Protein AF-A0A2U3LQV2-F1 (afdb_monomer_lite)

pLDDT: mean 77.53, std 15.29, range [46.41, 91.06]

Foldseek 3Di:
DPPLPQQWADPVVRGGDSDFDQDPPPRFTADPPPRHTIDGPPPDPPD

Sequence (47 aa):
MPDTAAEFYCPTCAKPVADPLVCGDCHALICRTCGTPLERIDDLGIG

Structure (mmCIF, N/CA/C/O backbone):
data_AF-A0A2U3LQV2-F1
#
_entry.id   AF-A0A2U3LQV2-F1
#
loop_
_atom_site.group_PDB
_atom_site.id
_atom_site.type_symbol
_atom_site.label_atom_id
_atom_site.label_alt_id
_atom_site.label_comp_id
_atom_site.label_asym_id
_atom_site.label_entity_id
_atom_site.label_seq_id
_atom_site.pdbx_PDB_ins_code
_atom_site.Cartn_x
_atom_site.Cartn_y
_atom_site.Cartn_z
_atom_site.occupancy
_atom_site.B_iso_or_equiv
_atom_site.auth_seq_id
_atom_site.auth_comp_id
_atom_site.auth_asym_id
_atom_site.auth_atom_id
_atom_site.pdbx_PDB_model_num
ATOM 1 N N . MET A 1 1 ? 13.708 19.660 -1.087 1.00 48.53 1 MET A N 1
ATOM 2 C CA . MET A 1 1 ? 13.189 18.697 -0.091 1.00 48.53 1 MET A CA 1
ATOM 3 C C . MET A 1 1 ? 12.839 17.484 -0.921 1.00 48.53 1 MET A C 1
ATOM 5 O O . MET A 1 1 ? 12.116 17.721 -1.872 1.00 48.53 1 MET A O 1
ATOM 9 N N . PRO A 1 2 ? 13.451 16.300 -0.742 1.00 48.41 2 PRO A N 1
ATOM 10 C CA . PRO A 1 2 ? 13.235 15.211 -1.684 1.00 48.41 2 PRO A CA 1
ATOM 11 C C . PRO A 1 2 ? 11.765 14.823 -1.605 1.00 48.41 2 PRO A C 1
ATOM 13 O O . PRO A 1 2 ? 11.293 14.340 -0.578 1.00 48.41 2 PRO A O 1
ATOM 16 N N . ASP A 1 3 ? 11.042 15.157 -2.663 1.00 48.28 3 ASP A N 1
ATOM 17 C CA . ASP A 1 3 ? 9.686 14.730 -2.906 1.00 48.28 3 ASP A CA 1
ATOM 18 C C . ASP A 1 3 ? 9.685 13.205 -2.803 1.00 48.28 3 ASP A C 1
ATOM 20 O O . ASP A 1 3 ? 10.286 12.518 -3.630 1.00 48.28 3 ASP A O 1
ATOM 24 N N . THR A 1 4 ? 9.057 12.682 -1.749 1.00 52.31 4 THR A N 1
ATOM 25 C CA . THR A 1 4 ? 8.650 11.281 -1.629 1.00 52.31 4 THR A CA 1
ATOM 26 C C . THR A 1 4 ? 7.632 11.021 -2.736 1.00 52.31 4 THR A C 1
ATOM 28 O O . THR A 1 4 ? 6.422 10.981 -2.509 1.00 52.31 4 THR A O 1
ATOM 31 N N . ALA A 1 5 ? 8.122 10.955 -3.977 1.00 53.41 5 ALA A N 1
ATOM 32 C CA . ALA A 1 5 ? 7.394 10.441 -5.116 1.00 53.41 5 ALA A CA 1
ATOM 33 C C . ALA A 1 5 ? 6.816 9.110 -4.652 1.00 53.41 5 ALA A C 1
ATOM 35 O O . ALA A 1 5 ? 7.546 8.296 -4.104 1.00 53.41 5 ALA A O 1
ATOM 36 N N . ALA A 1 6 ? 5.499 8.958 -4.734 1.00 62.41 6 ALA A N 1
ATOM 37 C CA . ALA A 1 6 ? 4.786 7.855 -4.114 1.00 62.41 6 ALA A CA 1
ATOM 38 C C . ALA A 1 6 ? 5.340 6.501 -4.594 1.00 62.41 6 ALA A C 1
ATOM 40 O O . ALA A 1 6 ? 4.914 5.990 -5.624 1.00 62.41 6 ALA A O 1
ATOM 41 N N . GLU A 1 7 ? 6.274 5.924 -3.833 1.00 75.62 7 GLU A N 1
ATOM 42 C CA . GLU A 1 7 ? 6.940 4.643 -4.118 1.00 75.62 7 GLU A CA 1
ATOM 43 C C . GLU A 1 7 ? 5.988 3.452 -3.954 1.00 75.62 7 GLU A C 1
ATOM 45 O O . GLU A 1 7 ? 6.359 2.308 -4.201 1.00 75.62 7 GLU A O 1
ATOM 50 N N . PHE A 1 8 ? 4.761 3.703 -3.500 1.00 84.00 8 PHE A N 1
ATOM 51 C CA . PHE A 1 8 ? 3.808 2.677 -3.128 1.00 84.00 8 PHE A CA 1
ATOM 52 C C . PHE A 1 8 ? 2.514 2.849 -3.896 1.00 84.00 8 PHE A C 1
ATOM 54 O O . PHE A 1 8 ? 1.949 3.942 -3.973 1.00 84.00 8 PHE A O 1
ATOM 61 N N . TYR A 1 9 ? 2.009 1.746 -4.424 1.00 86.25 9 TYR A N 1
ATOM 62 C CA . TYR A 1 9 ? 0.722 1.685 -5.086 1.00 86.25 9 TYR A CA 1
ATOM 63 C C . TYR A 1 9 ? -0.233 0.810 -4.287 1.00 86.25 9 TYR A C 1
ATOM 65 O O . TYR A 1 9 ? 0.126 -0.252 -3.779 1.00 86.25 9 TYR A O 1
ATOM 73 N N . CYS A 1 10 ? -1.474 1.269 -4.161 1.00 90.56 10 CYS A N 1
ATOM 74 C CA . CYS A 1 10 ? -2.533 0.470 -3.575 1.00 90.56 10 CYS A CA 1
ATOM 75 C C . CYS A 1 10 ? -3.354 -0.185 -4.691 1.00 90.56 10 CYS A C 1
ATOM 77 O O . CYS A 1 10 ? -4.097 0.543 -5.356 1.00 90.56 10 CYS A O 1
ATOM 79 N N . PRO A 1 11 ? -3.313 -1.519 -4.860 1.00 87.06 11 PRO A N 1
ATOM 80 C CA . PRO A 1 11 ? -4.107 -2.205 -5.881 1.00 87.06 11 PRO A CA 1
ATOM 81 C C . PRO A 1 11 ? -5.614 -2.112 -5.607 1.00 87.06 11 PRO A C 1
ATOM 83 O O . PRO A 1 11 ? -6.400 -1.927 -6.529 1.00 87.06 11 PRO A O 1
ATOM 86 N N . THR A 1 12 ? -6.031 -2.139 -4.337 1.00 90.62 12 THR A N 1
ATOM 87 C CA . THR A 1 12 ? -7.451 -2.025 -3.949 1.00 90.62 12 THR A CA 1
ATOM 88 C C . THR A 1 12 ? -8.031 -0.650 -4.257 1.00 90.62 12 THR A C 1
ATOM 90 O O . THR A 1 12 ? -9.165 -0.531 -4.711 1.00 90.62 12 THR A O 1
ATOM 93 N N . CYS A 1 13 ? -7.272 0.412 -3.985 1.00 89.81 13 CYS A N 1
ATOM 94 C CA . CYS A 1 13 ? -7.702 1.773 -4.296 1.00 89.81 13 CYS A CA 1
ATOM 95 C C . CYS A 1 13 ? -7.325 2.205 -5.718 1.00 89.81 13 CYS A C 1
ATOM 97 O O . CYS A 1 13 ? -7.667 3.322 -6.100 1.00 89.81 13 CYS A O 1
ATOM 99 N N . ALA A 1 14 ? -6.588 1.363 -6.445 1.00 88.25 14 ALA A N 1
ATOM 100 C CA . ALA A 1 14 ? -5.991 1.644 -7.741 1.00 88.25 14 ALA A CA 1
ATOM 101 C C . ALA A 1 14 ? -5.299 3.022 -7.811 1.00 88.25 14 ALA A C 1
ATOM 103 O O . ALA A 1 14 ? -5.430 3.754 -8.795 1.00 88.25 14 ALA A O 1
ATOM 104 N N . LYS A 1 15 ? -4.574 3.403 -6.750 1.00 86.62 15 LYS A N 1
ATOM 105 C CA . LYS A 1 15 ? -3.971 4.740 -6.625 1.00 86.62 15 LYS A CA 1
ATOM 106 C C . LYS A 1 15 ? -2.580 4.705 -5.986 1.00 86.62 15 LYS A C 1
ATOM 108 O O . LYS A 1 15 ? -2.343 3.866 -5.111 1.00 86.62 15 LYS A O 1
ATOM 113 N N . PRO A 1 16 ? -1.693 5.647 -6.348 1.00 84.81 16 PRO A N 1
ATOM 114 C CA . PRO A 1 16 ? -0.433 5.848 -5.646 1.00 84.81 16 PRO A CA 1
ATOM 115 C C . PRO A 1 16 ? -0.671 6.375 -4.224 1.00 84.81 16 PRO A C 1
ATOM 117 O O . PRO A 1 16 ? -1.586 7.165 -3.970 1.00 84.81 16 PRO A O 1
ATOM 120 N N . VAL A 1 17 ? 0.158 5.927 -3.288 1.00 85.69 17 VAL A N 1
ATOM 121 C CA . VAL A 1 17 ? 0.101 6.256 -1.864 1.00 85.69 17 VAL A CA 1
ATOM 122 C C . VAL A 1 17 ? 1.469 6.779 -1.436 1.00 85.69 17 VAL A C 1
ATOM 124 O O . VAL A 1 17 ? 2.434 6.031 -1.363 1.00 85.69 17 VAL A O 1
ATOM 127 N N . ALA A 1 18 ? 1.545 8.076 -1.140 1.00 80.88 18 ALA A N 1
ATOM 128 C CA . ALA A 1 18 ? 2.778 8.714 -0.671 1.00 80.88 18 ALA A CA 1
ATOM 129 C C . ALA A 1 18 ? 3.042 8.504 0.833 1.00 80.88 18 ALA A C 1
ATOM 131 O O . ALA A 1 18 ? 4.169 8.652 1.282 1.00 80.88 18 ALA A O 1
ATOM 132 N N . ASP A 1 19 ? 2.008 8.148 1.603 1.00 83.19 19 ASP A N 1
ATOM 133 C CA . ASP A 1 19 ? 2.057 8.001 3.065 1.00 83.19 19 ASP A CA 1
ATOM 134 C C . ASP A 1 19 ? 1.475 6.633 3.483 1.00 83.19 19 ASP A C 1
ATOM 136 O O . ASP A 1 19 ? 0.294 6.535 3.851 1.00 83.19 19 ASP A O 1
ATOM 140 N N . PRO A 1 20 ? 2.241 5.534 3.326 1.00 85.94 20 PRO A N 1
ATOM 141 C CA . PRO A 1 20 ? 1.856 4.227 3.846 1.00 85.94 20 PRO A CA 1
ATOM 142 C C . PRO A 1 20 ? 1.853 4.190 5.371 1.00 85.94 20 PRO A C 1
ATOM 144 O O . PRO A 1 20 ? 2.689 4.807 6.024 1.00 85.94 20 PRO A O 1
ATOM 147 N N . LEU A 1 21 ? 1.012 3.334 5.944 1.00 88.62 21 LEU A N 1
ATOM 148 C CA . LEU A 1 21 ? 1.187 2.884 7.321 1.00 88.62 21 LEU A CA 1
ATOM 149 C C . LEU A 1 21 ? 2.198 1.740 7.356 1.00 88.62 21 LEU A C 1
ATOM 151 O O . LEU A 1 21 ? 2.010 0.733 6.680 1.00 88.62 21 LEU A O 1
ATOM 155 N N . VAL A 1 22 ? 3.234 1.862 8.180 1.00 87.81 22 VAL A N 1
ATOM 156 C CA . VAL A 1 22 ? 4.109 0.735 8.522 1.00 87.81 22 VAL A CA 1
ATOM 157 C C . VAL A 1 22 ? 3.464 -0.052 9.659 1.00 87.81 22 VAL A C 1
ATOM 159 O O . VAL A 1 22 ? 3.184 0.496 10.725 1.00 87.81 22 VAL A O 1
ATOM 162 N N . CYS A 1 23 ? 3.245 -1.345 9.452 1.00 87.38 23 CYS A N 1
ATOM 163 C CA . CYS A 1 23 ? 2.896 -2.266 10.525 1.00 87.38 23 CYS A CA 1
ATOM 164 C C . C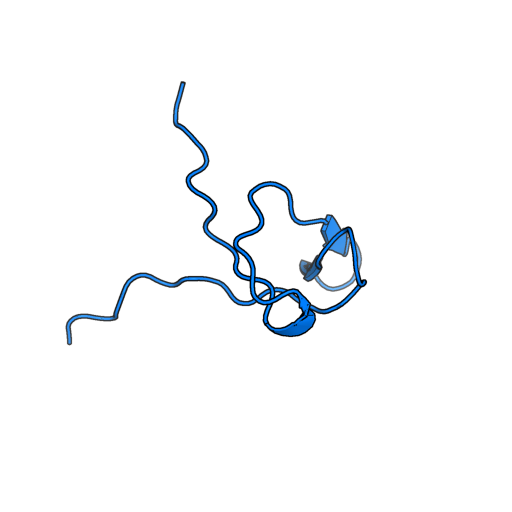YS A 1 23 ? 4.129 -2.493 11.410 1.00 87.38 23 CYS A C 1
ATOM 166 O O . CYS A 1 23 ? 5.146 -2.976 10.921 1.00 87.38 23 CYS A O 1
ATOM 168 N N . GLY A 1 24 ? 4.053 -2.146 12.696 1.00 84.25 24 GLY A N 1
ATOM 169 C CA . GLY A 1 24 ? 5.193 -2.237 13.618 1.00 84.25 24 GLY A CA 1
ATOM 170 C C . GLY A 1 24 ? 5.663 -3.666 13.908 1.00 84.25 24 GLY A C 1
ATOM 171 O O . GLY A 1 24 ? 6.835 -3.871 14.194 1.00 84.25 24 GLY A O 1
ATOM 172 N N . ASP A 1 25 ? 4.773 -4.651 13.795 1.00 87.62 25 ASP A N 1
ATOM 173 C CA . ASP A 1 25 ? 5.074 -6.054 14.100 1.00 87.62 25 ASP A CA 1
ATOM 174 C C . ASP A 1 25 ? 5.641 -6.806 12.889 1.00 87.62 25 ASP A C 1
ATOM 176 O O . ASP A 1 25 ? 6.584 -7.586 13.002 1.00 87.62 25 ASP A O 1
ATOM 180 N N . CYS A 1 26 ? 5.064 -6.558 11.712 1.00 87.50 26 CYS A N 1
ATOM 181 C CA . CYS A 1 26 ? 5.377 -7.294 10.486 1.00 87.50 26 CYS A CA 1
ATOM 182 C C . CYS A 1 26 ? 6.257 -6.498 9.510 1.00 87.50 26 CYS A C 1
ATOM 184 O O . CYS A 1 26 ? 6.657 -7.037 8.482 1.00 87.50 26 CYS A O 1
ATOM 186 N N . HIS A 1 27 ? 6.483 -5.204 9.766 1.00 82.12 27 HIS A N 1
ATOM 187 C CA . HIS A 1 27 ? 7.088 -4.241 8.833 1.00 82.12 27 HIS A CA 1
ATOM 188 C C . HIS A 1 27 ? 6.417 -4.162 7.448 1.00 82.12 27 HIS A C 1
ATOM 190 O O . HIS A 1 27 ? 6.992 -3.642 6.494 1.00 82.12 27 HIS A O 1
ATOM 196 N N . ALA A 1 28 ? 5.175 -4.635 7.325 1.00 85.50 28 ALA A N 1
ATOM 197 C CA . ALA A 1 28 ? 4.397 -4.514 6.100 1.00 85.50 28 ALA A CA 1
ATOM 198 C C . ALA A 1 28 ? 3.910 -3.073 5.904 1.00 85.50 28 ALA A C 1
ATOM 200 O O . ALA A 1 28 ? 3.498 -2.413 6.860 1.00 85.50 28 ALA A O 1
ATOM 201 N N . LEU A 1 29 ? 3.909 -2.604 4.659 1.00 88.19 29 LEU A N 1
ATOM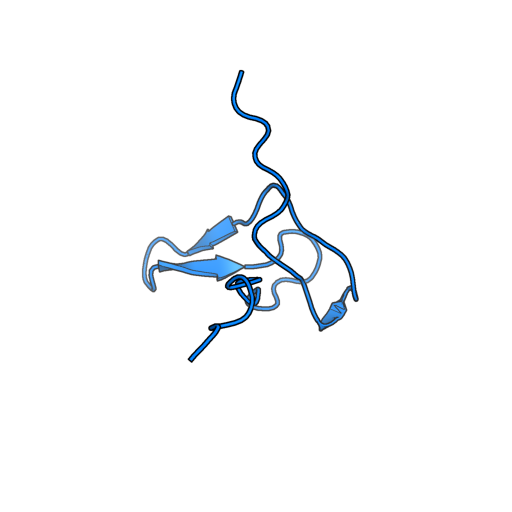 202 C CA . LEU A 1 29 ? 3.375 -1.296 4.290 1.00 88.19 29 LEU A CA 1
ATOM 203 C C . LEU A 1 29 ? 1.914 -1.438 3.892 1.00 88.19 29 LEU A C 1
ATOM 205 O O . LEU A 1 29 ? 1.567 -2.298 3.089 1.00 88.19 29 LEU A O 1
ATOM 209 N N . ILE A 1 30 ? 1.051 -0.615 4.472 1.00 90.31 30 ILE A N 1
ATOM 210 C CA . ILE A 1 30 ? -0.398 -0.784 4.430 1.00 90.31 30 ILE A CA 1
ATOM 211 C C . ILE A 1 30 ? -1.055 0.527 4.008 1.00 90.31 30 ILE A C 1
ATOM 213 O O . ILE A 1 30 ? -0.686 1.618 4.445 1.00 90.31 30 ILE A O 1
ATOM 217 N N . CYS A 1 31 ? -2.070 0.432 3.155 1.00 91.06 31 CYS A N 1
ATOM 218 C CA . CYS A 1 31 ? -2.859 1.583 2.763 1.00 91.06 31 CYS A CA 1
ATOM 219 C C . CYS A 1 31 ? -3.658 2.108 3.957 1.00 91.06 31 CYS A C 1
ATOM 221 O O . CYS A 1 31 ? -4.551 1.428 4.463 1.00 91.06 31 CYS A O 1
ATOM 223 N N . ARG A 1 32 ? -3.438 3.368 4.335 1.00 86.94 32 ARG A N 1
ATOM 224 C CA . ARG A 1 32 ? -4.218 4.033 5.391 1.00 86.94 32 ARG A CA 1
ATOM 225 C C . ARG A 1 32 ? -5.710 4.190 5.107 1.00 86.94 32 ARG A C 1
ATOM 227 O O . ARG A 1 32 ? -6.465 4.498 6.020 1.00 86.94 32 ARG A O 1
ATOM 234 N N . THR A 1 33 ? -6.134 4.046 3.851 1.00 87.38 33 THR A N 1
ATOM 235 C CA . THR A 1 33 ? -7.546 4.181 3.465 1.00 87.38 33 THR A CA 1
ATOM 236 C C . THR A 1 33 ? -8.299 2.860 3.581 1.00 87.38 33 THR A C 1
ATOM 238 O O . THR A 1 33 ? -9.389 2.840 4.136 1.00 87.38 33 THR A O 1
ATOM 241 N N . CYS A 1 34 ? -7.751 1.775 3.034 1.00 91.06 34 CYS A N 1
ATOM 242 C CA . CYS A 1 34 ? -8.463 0.498 2.921 1.00 91.06 34 CYS A CA 1
ATOM 243 C C . CYS A 1 34 ? -7.873 -0.631 3.775 1.00 91.06 34 CYS A C 1
ATOM 245 O O . CYS A 1 34 ? -8.497 -1.680 3.888 1.00 91.06 34 CYS A O 1
ATOM 247 N N . GLY A 1 35 ? -6.683 -0.456 4.355 1.00 88.75 35 GLY A N 1
ATOM 248 C CA . GLY A 1 35 ? -6.009 -1.496 5.135 1.00 88.75 35 GLY A CA 1
ATOM 249 C C . GLY A 1 35 ? -5.366 -2.609 4.300 1.00 88.75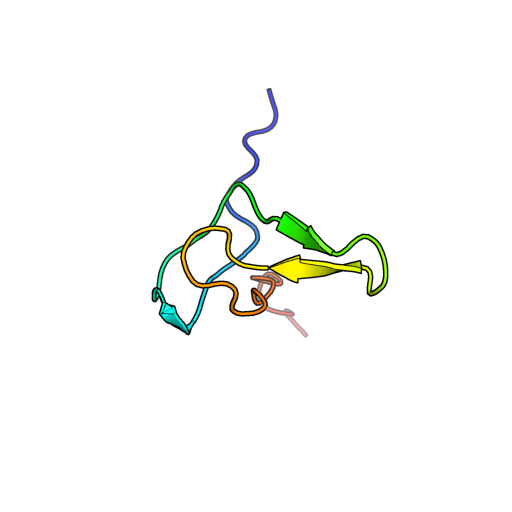 35 GLY A C 1
ATOM 250 O O . GLY A 1 35 ? -4.840 -3.561 4.867 1.00 88.75 35 GLY A O 1
ATOM 251 N N . THR A 1 36 ? -5.382 -2.520 2.966 1.00 90.94 36 THR A N 1
ATOM 252 C CA . THR A 1 36 ? -4.693 -3.489 2.097 1.00 90.94 36 THR A CA 1
ATOM 253 C C . THR A 1 36 ? -3.179 -3.241 2.104 1.00 90.94 36 THR A C 1
ATOM 255 O O . THR A 1 36 ? -2.779 -2.072 2.060 1.00 90.94 36 THR A O 1
ATOM 258 N N . PRO A 1 37 ? -2.332 -4.290 2.126 1.00 89.06 37 PRO A N 1
ATOM 259 C CA . PRO A 1 37 ? -0.896 -4.137 1.917 1.00 89.06 37 PRO A CA 1
ATOM 260 C C . PRO A 1 37 ? -0.603 -3.459 0.572 1.00 89.06 37 PRO A C 1
ATOM 262 O O . PRO A 1 37 ? -1.241 -3.751 -0.439 1.00 89.06 37 PRO A O 1
ATOM 265 N N . LEU A 1 38 ? 0.326 -2.508 0.587 1.00 87.88 38 LEU A N 1
ATOM 266 C CA . LEU A 1 38 ? 0.754 -1.775 -0.597 1.00 87.88 38 LEU A CA 1
ATOM 267 C C . LEU A 1 38 ? 1.841 -2.540 -1.333 1.00 87.88 38 LEU A C 1
ATOM 269 O O . LEU A 1 38 ? 2.690 -3.189 -0.721 1.00 87.88 38 LEU A O 1
ATOM 273 N N . GLU A 1 39 ? 1.847 -2.381 -2.645 1.00 83.12 39 GLU A N 1
ATOM 274 C CA . GLU A 1 39 ? 2.913 -2.873 -3.502 1.00 83.12 39 GLU A CA 1
ATOM 275 C C . GLU A 1 39 ? 3.926 -1.749 -3.704 1.00 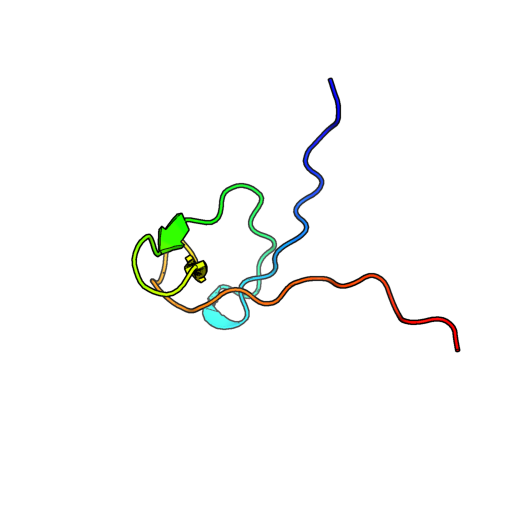83.12 39 GLU A C 1
ATOM 277 O O . GLU A 1 39 ? 3.556 -0.590 -3.918 1.00 83.12 39 GLU A O 1
ATOM 282 N N . ARG A 1 40 ? 5.215 -2.078 -3.608 1.00 76.50 40 ARG A N 1
ATOM 283 C CA . ARG A 1 40 ? 6.274 -1.156 -4.014 1.00 76.50 40 ARG A CA 1
ATOM 284 C C . ARG A 1 40 ? 6.215 -1.032 -5.528 1.00 76.50 40 ARG A C 1
ATOM 286 O O . ARG A 1 40 ? 6.206 -2.042 -6.229 1.00 76.50 40 ARG A O 1
ATOM 293 N N . ILE A 1 41 ? 6.212 0.195 -6.024 1.00 71.50 41 ILE A N 1
ATOM 294 C CA . ILE A 1 41 ? 6.524 0.485 -7.417 1.00 71.50 41 ILE A CA 1
ATOM 295 C C . ILE A 1 41 ? 8.048 0.384 -7.505 1.00 71.50 41 ILE A C 1
ATOM 297 O O . ILE A 1 41 ? 8.753 1.388 -7.517 1.00 71.50 41 ILE A O 1
ATOM 301 N N . ASP A 1 42 ? 8.565 -0.843 -7.422 1.00 61.12 42 ASP A N 1
ATOM 302 C CA . ASP A 1 42 ? 9.967 -1.095 -7.717 1.00 61.12 42 ASP A CA 1
ATOM 303 C C . ASP A 1 42 ? 10.123 -0.782 -9.209 1.00 61.12 42 ASP A C 1
ATOM 305 O O . ASP A 1 42 ? 9.501 -1.423 -10.062 1.00 61.12 42 ASP A O 1
ATOM 309 N N . ASP A 1 43 ? 10.838 0.311 -9.486 1.00 55.62 43 ASP A N 1
ATOM 310 C CA . ASP A 1 43 ? 11.155 0.787 -10.824 1.00 55.62 43 ASP A CA 1
ATOM 311 C C . ASP A 1 43 ? 11.707 -0.392 -11.621 1.00 55.62 43 ASP A C 1
ATOM 313 O O . ASP A 1 43 ? 12.753 -0.948 -11.292 1.00 55.62 43 ASP A O 1
ATOM 317 N N . LEU A 1 44 ? 10.893 -0.827 -12.583 1.00 54.06 44 LEU A N 1
ATOM 318 C CA . LEU A 1 44 ? 11.188 -1.725 -13.685 1.00 54.06 44 LEU A CA 1
ATOM 319 C C . LEU A 1 44 ? 12.641 -2.222 -13.680 1.00 54.06 44 LEU A C 1
ATOM 321 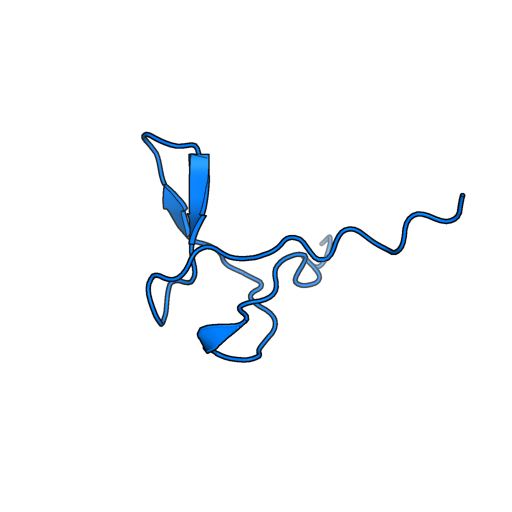O O . LEU A 1 44 ? 13.531 -1.535 -14.170 1.00 54.06 44 LEU A O 1
ATOM 325 N N . GLY A 1 45 ? 12.866 -3.428 -13.148 1.00 50.28 45 GLY A N 1
ATOM 326 C CA . GLY A 1 45 ? 14.136 -4.132 -13.284 1.00 50.28 45 GLY A CA 1
ATOM 327 C C . GLY A 1 45 ? 14.530 -4.217 -14.757 1.00 50.28 45 GLY A C 1
ATOM 328 O O . GLY A 1 45 ? 14.058 -5.088 -15.487 1.00 50.28 45 GLY A O 1
ATOM 329 N N . ILE A 1 46 ? 15.374 -3.287 -15.201 1.00 50.06 46 ILE A N 1
ATOM 330 C CA . ILE A 1 46 ? 16.087 -3.387 -16.466 1.00 50.06 46 ILE A CA 1
ATOM 331 C C . ILE A 1 46 ? 17.151 -4.460 -16.232 1.00 50.06 46 ILE A C 1
ATOM 333 O O . ILE A 1 46 ? 18.101 -4.245 -15.478 1.00 50.06 46 ILE A O 1
ATOM 337 N N . GLY A 1 47 ? 16.881 -5.648 -16.776 1.00 46.41 47 GLY A N 1
ATOM 338 C CA . GLY A 1 47 ? 17.767 -6.812 -16.732 1.00 46.41 47 GLY A CA 1
ATOM 339 C C . GLY A 1 47 ? 18.980 -6.717 -17.643 1.00 46.41 47 GLY A C 1
ATOM 340 O O . GLY A 1 47 ? 19.174 -5.675 -18.309 1.00 46.41 47 GLY A O 1
#

Secondary structure (DSSP, 8-state):
-------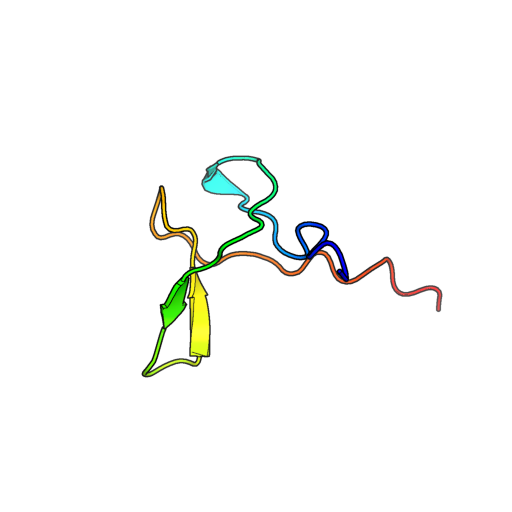EEETTTTEEESSPEEPTTT--EE-TTT-PBPEE-------

Radius of gyration: 11.38 Å; chains: 1; bounding box: 26×26×31 Å